Protein AF-A0A1Y2JJD8-F1 (afdb_monomer)

Structure (mmCIF, N/CA/C/O backbone):
data_AF-A0A1Y2JJD8-F1
#
_entry.id   AF-A0A1Y2JJD8-F1
#
loop_
_atom_site.group_PDB
_atom_site.id
_atom_site.type_symbol
_atom_site.label_atom_id
_atom_site.label_alt_id
_atom_site.label_comp_id
_atom_site.label_asym_id
_atom_site.label_entity_id
_atom_site.label_seq_id
_atom_site.pdbx_PDB_ins_code
_atom_site.Cartn_x
_atom_site.Cartn_y
_atom_site.Cartn_z
_atom_site.occupancy
_atom_site.B_iso_or_equiv
_atom_site.auth_seq_id
_atom_site.auth_comp_id
_atom_site.auth_asym_id
_atom_site.auth_atom_id
_atom_site.pdbx_PDB_model_num
ATOM 1 N N . MET A 1 1 ? 7.432 -3.594 -26.962 1.00 58.88 1 MET A N 1
ATOM 2 C CA . MET A 1 1 ? 7.825 -3.755 -25.541 1.00 58.88 1 MET A CA 1
ATOM 3 C C . MET A 1 1 ? 7.486 -2.529 -24.699 1.00 58.88 1 MET A C 1
ATOM 5 O O . MET A 1 1 ? 6.688 -2.671 -23.784 1.00 58.88 1 MET A O 1
ATOM 9 N N . TRP A 1 2 ? 7.951 -1.333 -25.070 1.00 63.22 2 TRP A N 1
ATOM 10 C CA . TRP A 1 2 ? 7.737 -0.053 -24.368 1.00 63.22 2 TRP A CA 1
ATOM 11 C C . TRP A 1 2 ? 6.327 0.227 -23.822 1.00 63.22 2 TRP A C 1
ATOM 13 O O . TRP A 1 2 ? 6.172 0.638 -22.677 1.00 63.22 2 TRP A O 1
ATOM 23 N N . ARG A 1 3 ? 5.271 -0.061 -24.592 1.00 77.75 3 ARG A N 1
ATOM 24 C CA . ARG A 1 3 ? 3.883 0.190 -24.164 1.00 77.75 3 ARG A CA 1
ATOM 25 C C . ARG A 1 3 ? 3.465 -0.618 -22.924 1.00 77.75 3 ARG A C 1
ATOM 27 O O . ARG A 1 3 ? 2.667 -0.135 -22.130 1.00 77.75 3 ARG A O 1
ATOM 34 N N . LYS A 1 4 ? 4.006 -1.833 -22.752 1.00 79.88 4 LYS A N 1
ATOM 35 C CA . LYS A 1 4 ? 3.727 -2.684 -21.582 1.00 79.88 4 LYS A CA 1
ATOM 36 C C . LYS A 1 4 ? 4.441 -2.159 -20.334 1.00 79.88 4 LYS A C 1
ATOM 38 O O . LYS A 1 4 ? 3.823 -2.091 -19.281 1.00 79.88 4 LYS A O 1
ATOM 43 N N . ALA A 1 5 ? 5.692 -1.717 -20.475 1.00 83.56 5 ALA A N 1
ATOM 44 C CA . ALA A 1 5 ? 6.463 -1.129 -19.382 1.00 83.56 5 ALA A CA 1
ATOM 45 C C . ALA A 1 5 ? 5.791 0.142 -18.834 1.00 83.56 5 ALA A C 1
ATOM 47 O O . ALA A 1 5 ? 5.559 0.249 -17.632 1.00 83.56 5 ALA A O 1
ATOM 48 N N . THR A 1 6 ? 5.378 1.064 -19.712 1.00 89.50 6 THR A N 1
ATOM 49 C CA . THR A 1 6 ? 4.656 2.284 -19.304 1.00 89.50 6 THR A CA 1
ATOM 50 C C . THR A 1 6 ? 3.332 1.968 -18.606 1.00 89.50 6 THR A C 1
ATOM 52 O O . THR A 1 6 ? 3.016 2.582 -17.590 1.00 89.50 6 THR A O 1
ATOM 55 N N . MET A 1 7 ? 2.574 0.987 -19.106 1.00 91.31 7 MET A N 1
ATOM 56 C CA . MET A 1 7 ? 1.305 0.580 -18.494 1.00 91.31 7 MET A CA 1
ATOM 57 C C . MET A 1 7 ? 1.505 -0.034 -17.101 1.00 91.31 7 MET A C 1
ATOM 59 O O . MET A 1 7 ? 0.784 0.323 -16.176 1.00 91.31 7 MET A O 1
ATOM 63 N N . ASN A 1 8 ? 2.520 -0.885 -16.925 1.00 90.25 8 ASN A N 1
ATOM 64 C CA . ASN A 1 8 ? 2.845 -1.487 -15.629 1.00 90.25 8 ASN A CA 1
ATOM 65 C C . ASN A 1 8 ? 3.262 -0.437 -14.588 1.00 90.25 8 ASN A C 1
ATOM 67 O O . ASN A 1 8 ? 2.831 -0.511 -13.441 1.00 90.25 8 ASN A O 1
ATOM 71 N N . ILE A 1 9 ? 4.039 0.574 -14.994 1.00 92.75 9 ILE A N 1
ATOM 72 C CA . ILE A 1 9 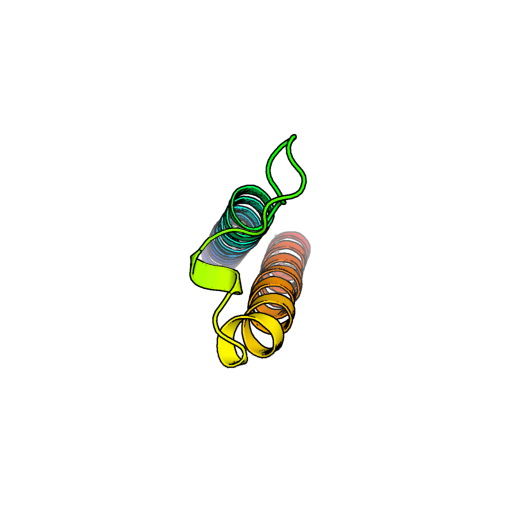? 4.431 1.685 -14.112 1.00 92.75 9 ILE A CA 1
ATOM 73 C C . ILE A 1 9 ? 3.205 2.497 -13.683 1.00 92.75 9 ILE A C 1
ATOM 75 O O . ILE A 1 9 ? 3.068 2.806 -12.503 1.00 92.75 9 ILE A O 1
ATOM 79 N N . LEU A 1 10 ? 2.304 2.820 -14.618 1.00 94.19 10 LEU A N 1
ATOM 80 C CA . LEU A 1 10 ? 1.076 3.565 -14.317 1.00 94.19 10 LEU A CA 1
ATOM 81 C C . LEU A 1 10 ? 0.153 2.788 -13.372 1.00 94.19 10 LEU A C 1
ATOM 83 O O . LEU A 1 10 ? -0.342 3.357 -12.403 1.00 94.19 10 LEU A O 1
ATOM 87 N N . ILE A 1 11 ? -0.046 1.491 -13.625 1.00 94.25 11 ILE A N 1
ATOM 88 C CA . ILE A 1 11 ? -0.848 0.617 -12.758 1.00 94.25 11 ILE A CA 1
ATOM 89 C C . ILE A 1 11 ? -0.210 0.527 -11.370 1.00 94.25 11 ILE A C 1
ATOM 91 O O . ILE A 1 11 ? -0.899 0.728 -10.372 1.00 94.25 11 ILE A O 1
ATOM 95 N N . GLY A 1 12 ? 1.104 0.298 -11.296 1.00 93.31 12 GLY A N 1
ATOM 96 C CA . GLY A 1 12 ? 1.832 0.248 -10.031 1.00 93.31 12 GLY A CA 1
ATOM 97 C C . GLY A 1 12 ? 1.697 1.542 -9.230 1.00 93.31 12 GLY A C 1
ATOM 98 O O . GLY A 1 12 ? 1.334 1.508 -8.056 1.00 93.31 12 GLY A O 1
ATOM 99 N N . ALA A 1 13 ? 1.898 2.691 -9.879 1.00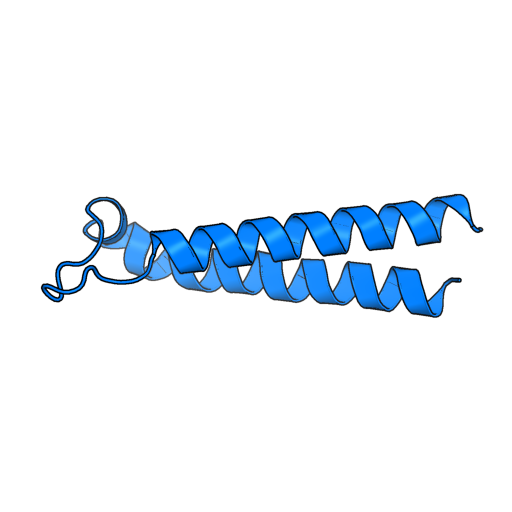 95.69 13 ALA A N 1
ATOM 100 C CA . ALA A 1 13 ? 1.738 4.002 -9.256 1.00 95.69 13 ALA A CA 1
ATOM 101 C C . ALA A 1 13 ? 0.302 4.247 -8.762 1.00 95.69 13 ALA A C 1
ATOM 103 O O . ALA A 1 13 ? 0.115 4.738 -7.649 1.00 95.69 13 ALA A O 1
ATOM 104 N N . ALA A 1 14 ? -0.712 3.866 -9.545 1.00 96.25 14 ALA A N 1
ATOM 105 C CA . ALA A 1 14 ? -2.111 4.004 -9.150 1.00 96.25 14 ALA A CA 1
ATOM 106 C C . ALA A 1 14 ? -2.451 3.126 -7.935 1.00 96.25 14 ALA A C 1
ATOM 108 O O . ALA A 1 14 ? -3.072 3.605 -6.988 1.00 96.25 14 ALA A O 1
ATOM 109 N N . MET A 1 15 ? -2.005 1.867 -7.921 1.00 95.88 15 MET A N 1
ATOM 110 C CA . MET A 1 15 ? -2.243 0.945 -6.804 1.00 95.88 15 MET A CA 1
ATOM 111 C C . MET A 1 15 ? -1.562 1.409 -5.513 1.00 95.88 15 MET A C 1
ATOM 113 O O . M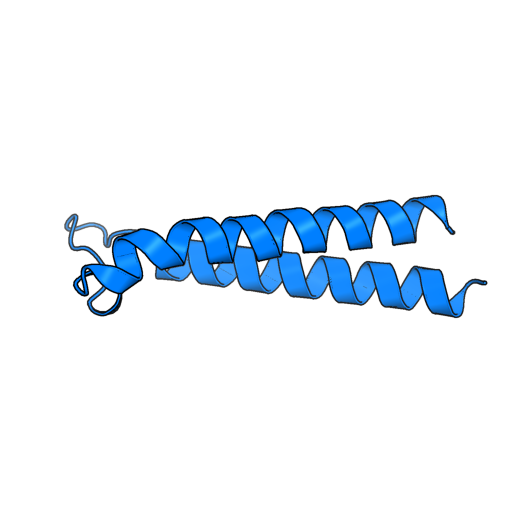ET A 1 15 ? -2.184 1.374 -4.451 1.00 95.88 15 MET A O 1
ATOM 117 N N . LEU A 1 16 ? -0.324 1.906 -5.600 1.00 96.00 16 LEU A N 1
ATOM 118 C CA . LEU A 1 16 ? 0.369 2.500 -4.453 1.00 96.00 16 LEU A CA 1
ATOM 119 C C . LEU A 1 16 ? -0.312 3.788 -3.975 1.00 96.00 16 LEU A C 1
ATOM 121 O O . LEU A 1 16 ? -0.432 4.004 -2.771 1.00 96.00 16 LEU A O 1
ATOM 125 N N . GLY A 1 17 ? -0.809 4.615 -4.899 1.00 96.62 17 GLY A N 1
ATOM 126 C CA . GLY A 1 17 ? -1.594 5.803 -4.567 1.00 96.62 17 GLY A CA 1
ATOM 127 C C . GLY A 1 17 ? -2.869 5.458 -3.795 1.00 96.62 17 GLY A C 1
ATOM 128 O O . GLY A 1 17 ? -3.132 6.042 -2.746 1.00 96.62 17 GLY A O 1
ATOM 129 N N . VAL A 1 18 ? -3.622 4.455 -4.259 1.00 95.50 18 VAL A N 1
ATOM 130 C CA . VAL A 1 18 ? -4.818 3.954 -3.562 1.00 95.50 18 VAL A CA 1
ATOM 131 C C . VAL A 1 18 ? -4.462 3.407 -2.181 1.00 95.50 18 VAL A C 1
ATOM 133 O O . VAL A 1 18 ? -5.128 3.756 -1.210 1.00 95.50 18 VAL A O 1
ATOM 136 N N . ALA A 1 19 ? -3.392 2.614 -2.058 1.00 93.50 19 ALA A N 1
ATOM 137 C CA . ALA A 1 19 ? -2.925 2.132 -0.759 1.00 93.50 19 ALA A CA 1
ATOM 138 C C . ALA A 1 19 ? -2.588 3.289 0.198 1.00 93.50 19 ALA A C 1
ATOM 140 O O . ALA A 1 19 ? -3.006 3.268 1.353 1.00 93.50 19 ALA A O 1
ATOM 141 N N . GLY A 1 20 ? -1.899 4.324 -0.289 1.00 93.88 20 GLY A N 1
ATOM 142 C CA . GLY A 1 20 ? -1.584 5.523 0.489 1.00 93.88 20 GLY A CA 1
ATOM 143 C C . GLY A 1 20 ? -2.831 6.268 0.969 1.00 93.88 20 GLY A C 1
ATOM 144 O O . GLY A 1 20 ? -2.901 6.653 2.135 1.00 93.88 20 GLY A O 1
ATOM 145 N N . ILE A 1 21 ? -3.844 6.411 0.110 1.00 93.62 21 ILE A N 1
ATOM 146 C CA . ILE A 1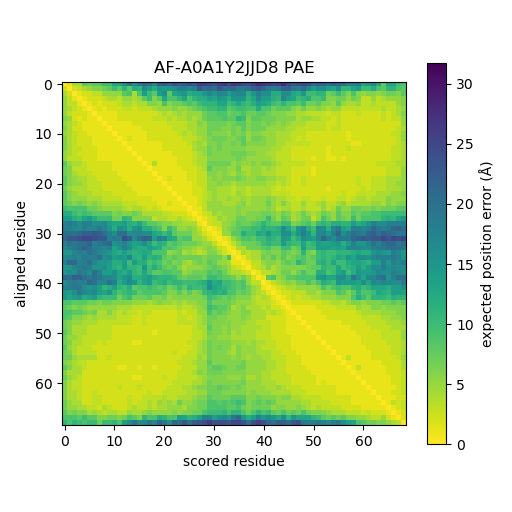 21 ? -5.132 7.019 0.481 1.00 93.62 21 ILE A CA 1
ATOM 147 C C . ILE A 1 21 ? -5.839 6.172 1.544 1.00 93.62 21 ILE A C 1
ATOM 149 O O . ILE A 1 21 ? -6.300 6.720 2.542 1.00 93.62 21 ILE A O 1
ATOM 153 N N . LEU A 1 22 ? -5.895 4.848 1.364 1.00 89.75 22 LEU A N 1
ATOM 154 C CA . LEU A 1 22 ? -6.526 3.926 2.315 1.00 89.75 22 LEU A CA 1
ATOM 155 C C . LEU A 1 22 ? -5.854 3.966 3.691 1.00 89.75 22 LEU A C 1
ATOM 157 O O . LEU A 1 22 ? -6.547 3.936 4.711 1.00 89.75 22 LEU A O 1
ATOM 161 N N . ILE A 1 23 ? -4.524 4.070 3.723 1.00 90.12 23 ILE A N 1
ATOM 162 C CA . ILE A 1 23 ? -3.767 4.288 4.958 1.00 90.12 23 ILE A CA 1
ATOM 163 C C . ILE A 1 23 ? -4.168 5.633 5.558 1.00 90.12 23 ILE A C 1
ATOM 165 O O . ILE A 1 23 ? -4.591 5.675 6.707 1.00 90.12 23 ILE A O 1
ATOM 169 N N . PHE A 1 24 ? -4.110 6.713 4.778 1.00 88.69 24 PHE A N 1
ATOM 170 C CA . PHE A 1 24 ? -4.392 8.065 5.258 1.00 88.69 24 PHE A CA 1
ATOM 171 C C . PHE A 1 24 ? -5.786 8.205 5.884 1.00 88.69 24 PHE A C 1
ATOM 173 O O . PHE A 1 24 ? -5.912 8.771 6.966 1.00 88.69 24 PHE A O 1
ATOM 180 N N . ILE A 1 25 ? -6.825 7.649 5.255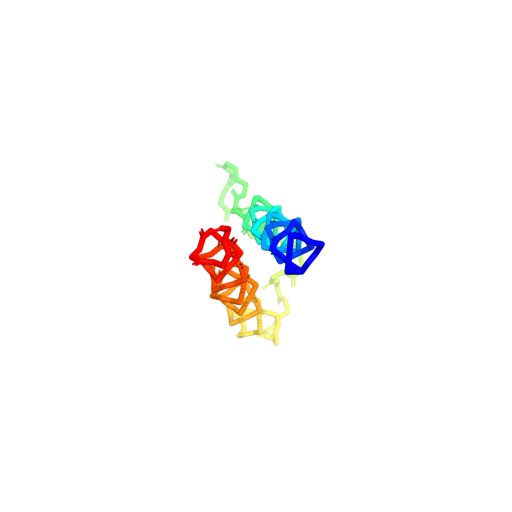 1.00 86.94 25 ILE A N 1
ATOM 181 C CA . ILE A 1 25 ? -8.187 7.669 5.815 1.00 86.94 25 ILE A CA 1
ATOM 182 C C . ILE A 1 25 ? -8.373 6.676 6.972 1.00 86.94 25 ILE A C 1
ATOM 184 O O . ILE A 1 25 ? -9.301 6.828 7.764 1.00 86.94 25 ILE A O 1
ATOM 188 N N . GLY A 1 26 ? -7.531 5.640 7.041 1.00 83.88 26 GLY A N 1
ATOM 189 C CA . GLY A 1 26 ? -7.526 4.630 8.098 1.00 83.88 26 GLY A CA 1
ATOM 190 C C . GLY A 1 26 ? -6.794 5.068 9.367 1.00 83.88 26 GLY A C 1
ATOM 191 O O . GLY A 1 26 ? -6.936 4.410 10.397 1.00 83.88 26 GLY A O 1
ATOM 192 N N . LEU A 1 27 ? -6.025 6.163 9.314 1.00 82.69 27 LEU A N 1
ATOM 193 C CA . LEU A 1 27 ? -5.340 6.699 10.486 1.00 82.69 27 LEU A CA 1
ATOM 194 C C . LEU A 1 27 ? -6.358 7.192 11.534 1.00 82.69 27 LEU A C 1
ATOM 196 O O . LEU A 1 27 ? -7.357 7.827 11.183 1.00 82.69 27 LEU A O 1
ATOM 200 N N . PRO A 1 28 ? -6.104 6.942 12.830 1.00 77.62 28 PRO A N 1
ATOM 201 C CA . PRO A 1 28 ? -6.927 7.490 13.898 1.00 77.62 28 PRO A CA 1
ATOM 202 C C . PRO A 1 28 ? -6.823 9.019 13.929 1.00 77.62 28 PRO A C 1
ATOM 204 O O . PRO A 1 28 ? -5.774 9.599 13.633 1.00 77.62 28 PRO A O 1
ATOM 207 N N . ASN A 1 29 ? -7.914 9.685 14.313 1.00 77.88 29 ASN A N 1
ATOM 208 C CA . ASN A 1 29 ? -7.906 11.138 14.475 1.00 77.88 29 ASN A CA 1
ATOM 209 C C . ASN A 1 29 ? -7.019 11.545 15.673 1.00 77.88 29 ASN A C 1
ATOM 211 O O . ASN A 1 29 ? -6.693 10.714 16.519 1.00 77.88 29 ASN A O 1
ATOM 215 N N . ARG A 1 30 ? -6.657 12.830 15.803 1.00 72.38 30 ARG A N 1
ATOM 216 C CA . ARG A 1 30 ? -5.823 13.345 16.919 1.00 72.38 30 ARG A CA 1
ATOM 217 C C . ARG A 1 30 ? -6.398 13.059 18.316 1.00 72.38 30 ARG A C 1
ATOM 219 O O . ARG A 1 30 ? -5.665 13.115 19.294 1.00 72.38 30 ARG A O 1
ATOM 226 N N . THR A 1 31 ? -7.688 12.748 18.400 1.00 77.44 31 THR A N 1
ATOM 227 C CA . THR A 1 31 ? -8.405 12.329 19.613 1.00 77.44 31 THR A CA 1
ATOM 228 C C . THR A 1 31 ? -8.315 10.822 19.899 1.00 77.44 31 THR A C 1
ATOM 230 O O . THR A 1 31 ? -8.876 10.362 20.886 1.00 77.44 31 THR A O 1
ATOM 233 N N . GLY A 1 32 ? -7.630 10.039 19.056 1.00 69.81 32 GLY A N 1
ATOM 234 C CA . GLY A 1 32 ? -7.513 8.580 19.171 1.00 69.81 32 GLY A CA 1
ATOM 235 C C . GLY A 1 32 ? -8.731 7.804 18.661 1.00 69.81 32 GLY A C 1
ATOM 236 O O . GLY A 1 32 ? -8.740 6.576 18.708 1.00 69.81 32 GLY A O 1
ATOM 237 N N . GLU A 1 33 ? -9.758 8.493 18.157 1.00 73.75 33 GLU A N 1
ATOM 238 C CA . GLU A 1 33 ? -10.954 7.841 17.631 1.00 73.75 33 GLU A CA 1
ATOM 239 C C . GLU A 1 33 ? -10.662 7.132 16.305 1.00 73.75 33 GLU A C 1
ATOM 241 O O . GLU A 1 33 ? -10.151 7.730 15.350 1.00 73.75 33 GLU A O 1
ATOM 246 N N . GLN A 1 34 ? -11.018 5.845 16.247 1.00 72.62 34 GLN A N 1
ATOM 247 C CA . GLN A 1 34 ? -10.944 5.061 15.021 1.00 72.62 34 GLN A CA 1
ATOM 248 C C . GLN A 1 34 ? -12.047 5.484 14.035 1.00 72.62 34 GLN A C 1
ATOM 250 O O . GLN A 1 34 ? -13.182 5.751 14.454 1.00 72.62 34 GLN A O 1
ATOM 255 N N . PRO A 1 35 ? -11.762 5.506 12.721 1.00 75.88 35 PRO A N 1
ATOM 256 C CA . PRO A 1 35 ? -12.753 5.839 11.706 1.00 75.88 35 PRO A CA 1
ATOM 257 C C . PRO A 1 35 ? -13.999 4.952 11.796 1.00 75.88 35 PRO A C 1
ATOM 259 O O . PRO A 1 35 ? -13.908 3.745 12.014 1.00 75.88 35 PRO A O 1
ATOM 262 N N . LYS A 1 36 ? -15.188 5.530 11.572 1.00 72.25 36 LYS A N 1
ATOM 263 C CA . LYS A 1 36 ? -16.477 4.820 11.720 1.00 72.25 36 LYS A CA 1
ATOM 264 C C . LYS A 1 36 ? -16.572 3.530 10.889 1.00 72.25 36 LYS A C 1
ATOM 266 O O . LYS A 1 36 ? -17.257 2.606 11.307 1.00 72.25 36 LYS A O 1
ATOM 271 N N . PHE A 1 37 ? -15.873 3.449 9.756 1.00 73.00 37 PHE A N 1
ATOM 272 C CA . PHE A 1 37 ? -15.849 2.263 8.894 1.00 73.00 37 PHE A CA 1
ATOM 273 C C . PHE A 1 37 ? -14.966 1.123 9.434 1.00 73.00 37 PHE A C 1
ATOM 275 O O . PHE A 1 37 ? -15.239 -0.034 9.136 1.00 73.00 37 PHE A O 1
ATOM 282 N N . LEU A 1 38 ? -13.962 1.422 10.267 1.00 66.88 38 LEU A N 1
ATOM 283 C CA . LEU A 1 38 ? -13.131 0.432 10.968 1.00 66.88 38 LEU A CA 1
ATOM 284 C C . LEU A 1 38 ? -13.797 -0.087 12.249 1.00 66.88 38 LEU A C 1
ATOM 286 O O . LEU A 1 38 ? -13.290 -1.005 12.868 1.00 66.88 38 LEU A O 1
ATOM 290 N N . ARG A 1 39 ? -14.951 0.457 12.654 1.00 70.56 39 ARG A N 1
ATOM 291 C CA . ARG A 1 39 ? -15.697 -0.047 13.822 1.00 70.56 39 ARG A CA 1
ATOM 292 C C . ARG A 1 39 ? -16.468 -1.340 13.533 1.00 70.56 39 ARG A C 1
ATOM 294 O O . ARG A 1 39 ? -16.962 -1.961 14.465 1.00 70.56 39 ARG A O 1
ATOM 301 N N . PHE A 1 40 ? -16.586 -1.736 12.264 1.00 75.06 40 PHE A N 1
ATOM 302 C CA . PHE A 1 40 ? -17.131 -3.037 11.882 1.00 75.06 40 PHE A CA 1
ATOM 303 C C . PHE A 1 40 ? -16.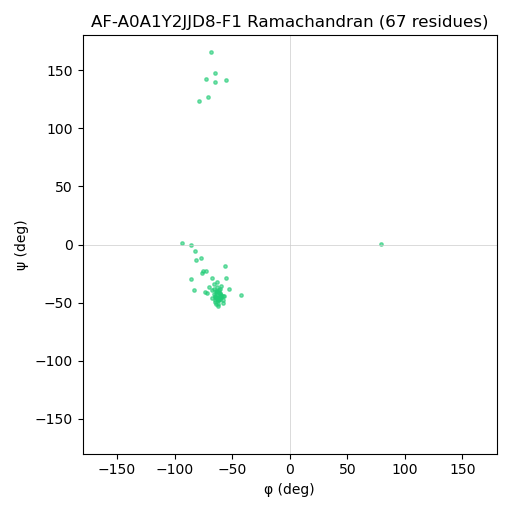054 -4.109 12.078 1.00 75.06 40 PHE A C 1
ATOM 305 O O . PHE A 1 40 ? -14.987 -4.015 11.475 1.00 75.06 40 PHE A O 1
ATOM 312 N N . GLU A 1 41 ? -16.334 -5.148 12.870 1.00 68.44 41 GLU A N 1
ATOM 313 C CA . GLU A 1 41 ? -15.366 -6.223 13.161 1.00 68.44 41 GLU A CA 1
ATOM 314 C C . GLU A 1 41 ? -14.773 -6.852 11.888 1.00 68.44 41 GLU A C 1
ATOM 316 O O . GLU A 1 41 ? -13.571 -7.097 11.810 1.00 68.44 41 GLU A O 1
ATOM 321 N N . ALA A 1 42 ? -15.585 -7.018 10.839 1.00 71.06 42 ALA A N 1
ATOM 322 C CA . ALA A 1 42 ? -15.121 -7.519 9.545 1.00 71.06 42 ALA A CA 1
ATOM 323 C C . ALA A 1 42 ? -14.150 -6.557 8.837 1.00 71.06 42 ALA A C 1
ATOM 325 O O . ALA A 1 42 ? -13.215 -6.998 8.170 1.00 71.06 42 ALA A O 1
ATOM 326 N N . ALA A 1 43 ? -14.337 -5.243 8.991 1.00 75.38 43 ALA A N 1
ATOM 327 C CA . ALA A 1 43 ? -13.445 -4.249 8.408 1.00 75.38 43 ALA A CA 1
ATOM 328 C C . ALA A 1 43 ? -12.082 -4.246 9.113 1.00 75.38 43 ALA A C 1
ATOM 330 O O . ALA A 1 43 ? -11.070 -4.135 8.434 1.00 75.38 43 ALA A O 1
ATOM 331 N N . LEU A 1 44 ? -12.016 -4.457 10.432 1.00 77.69 44 LEU A N 1
ATOM 332 C CA . LEU A 1 44 ? -10.732 -4.555 11.150 1.00 77.69 44 LEU A CA 1
ATOM 333 C C . LEU A 1 44 ? -9.853 -5.694 10.632 1.00 77.69 44 LEU A C 1
ATOM 335 O O . LEU A 1 44 ? -8.633 -5.554 10.576 1.00 77.69 44 LEU A O 1
ATOM 339 N N . VAL A 1 45 ? -10.471 -6.803 10.232 1.00 86.19 45 VAL A N 1
ATOM 340 C CA . VAL A 1 45 ? -9.755 -7.969 9.705 1.00 86.19 45 VAL A CA 1
ATOM 341 C C . VAL A 1 45 ? -9.432 -7.803 8.221 1.00 86.19 45 VAL A C 1
ATOM 343 O O . VAL A 1 45 ? -8.347 -8.181 7.788 1.00 86.19 45 VAL A O 1
ATOM 346 N N . LEU A 1 46 ? -10.351 -7.236 7.435 1.00 87.81 46 LEU A N 1
ATOM 347 C CA . LE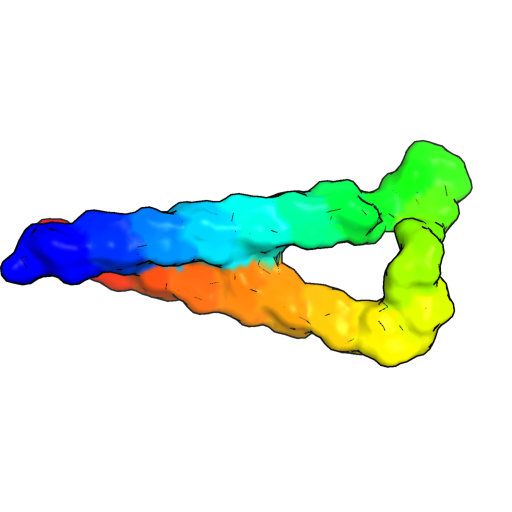U A 1 46 ? -10.228 -7.177 5.977 1.00 87.81 46 LEU A CA 1
ATOM 348 C C . LEU A 1 46 ? -9.426 -5.966 5.477 1.00 87.81 46 LEU A C 1
ATOM 350 O O . LEU A 1 4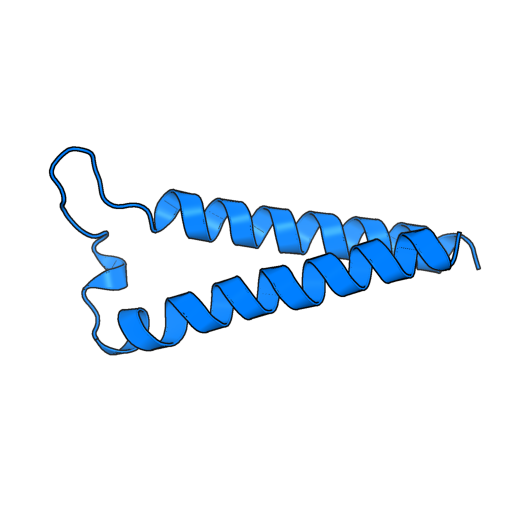6 ? -8.771 -6.036 4.437 1.00 87.81 46 LEU A O 1
ATOM 354 N N . TYR A 1 47 ? -9.444 -4.855 6.209 1.00 87.19 47 TYR A N 1
ATOM 355 C CA . TYR A 1 47 ? -8.797 -3.616 5.785 1.00 87.19 47 TYR A CA 1
ATOM 356 C C . TYR A 1 47 ? -7.264 -3.749 5.689 1.00 87.19 47 TYR A C 1
ATOM 358 O O . TYR A 1 47 ? -6.720 -3.416 4.633 1.00 87.19 47 TYR A O 1
ATOM 366 N N . PRO A 1 48 ? -6.545 -4.317 6.685 1.00 90.75 48 PRO A N 1
ATOM 367 C CA . PRO A 1 48 ? -5.098 -4.523 6.577 1.00 90.75 48 PRO A CA 1
ATOM 368 C C . PRO A 1 48 ? -4.653 -5.376 5.369 1.00 90.75 48 PRO A C 1
ATOM 370 O O . PRO A 1 48 ? -3.784 -4.917 4.621 1.00 90.75 48 PRO A O 1
ATOM 373 N N . PRO A 1 49 ? -5.224 -6.570 5.099 1.00 94.31 49 PRO A N 1
ATOM 374 C CA . PRO A 1 49 ? -4.820 -7.377 3.950 1.00 94.31 49 PRO A CA 1
ATOM 375 C C . PRO A 1 49 ? -5.184 -6.740 2.604 1.00 94.31 49 PRO A C 1
ATOM 377 O O . PRO A 1 49 ? -4.446 -6.938 1.638 1.00 94.31 49 PRO A O 1
ATOM 380 N N . ILE A 1 50 ? -6.251 -5.933 2.518 1.00 93.56 50 ILE A N 1
ATOM 381 C CA . ILE A 1 50 ? -6.552 -5.158 1.303 1.00 93.56 50 ILE A CA 1
ATOM 382 C C . ILE A 1 50 ? -5.425 -4.162 1.018 1.00 93.56 50 ILE A C 1
ATOM 384 O O . ILE A 1 50 ? -4.884 -4.154 -0.090 1.00 93.56 50 ILE A O 1
A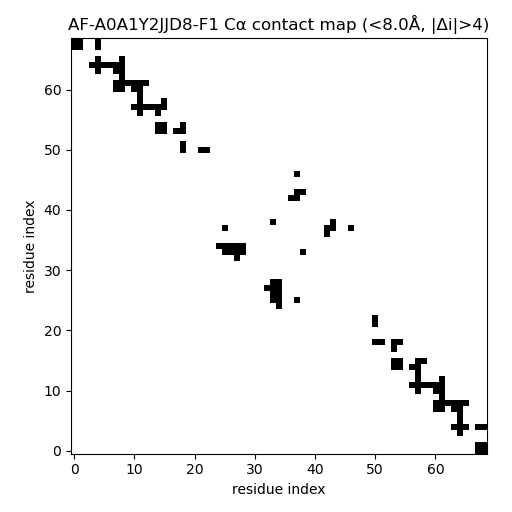TOM 388 N N . ILE A 1 51 ? -5.030 -3.356 2.009 1.00 94.62 51 ILE A N 1
ATOM 389 C CA . ILE A 1 51 ? -3.943 -2.379 1.837 1.00 94.62 51 ILE A CA 1
ATOM 390 C C . ILE A 1 51 ? -2.643 -3.092 1.453 1.00 94.62 51 ILE A C 1
ATOM 392 O O . ILE A 1 51 ? -1.965 -2.669 0.516 1.00 94.62 51 ILE A O 1
ATOM 396 N N . LEU A 1 52 ? -2.310 -4.193 2.135 1.00 94.69 52 LEU A N 1
ATOM 397 C CA . LEU A 1 52 ? -1.120 -4.991 1.828 1.00 94.69 52 LEU A CA 1
ATOM 398 C C . LEU A 1 52 ? -1.152 -5.557 0.406 1.00 94.69 52 LEU A C 1
ATOM 400 O O . LEU A 1 52 ? -0.126 -5.551 -0.270 1.00 94.69 52 LEU A O 1
ATOM 404 N N . SER A 1 53 ? -2.319 -5.985 -0.077 1.00 96.31 53 SER A N 1
ATOM 405 C CA . SER A 1 53 ? -2.480 -6.469 -1.450 1.00 96.31 53 SER A CA 1
ATOM 406 C C . SER A 1 53 ? -2.235 -5.356 -2.467 1.00 96.31 53 SER A C 1
ATOM 408 O O . SER A 1 53 ? -1.483 -5.555 -3.420 1.00 96.31 53 SER A O 1
ATOM 410 N N . PHE A 1 54 ? -2.799 -4.163 -2.248 1.00 95.88 54 PHE A N 1
ATOM 411 C CA . PHE A 1 54 ? -2.543 -3.007 -3.114 1.00 95.88 54 PHE A CA 1
ATOM 412 C C . PHE A 1 54 ? -1.073 -2.579 -3.088 1.00 95.88 54 PHE A C 1
ATOM 414 O O . PHE A 1 54 ? -0.509 -2.294 -4.144 1.00 95.88 54 PHE A O 1
ATOM 421 N N . MET A 1 55 ? -0.435 -2.589 -1.914 1.00 95.38 55 MET A N 1
ATOM 422 C CA . MET A 1 55 ? 0.993 -2.292 -1.791 1.00 95.38 55 MET A CA 1
ATOM 423 C C . MET A 1 55 ? 1.861 -3.323 -2.513 1.00 95.38 55 MET A C 1
ATOM 425 O O . MET A 1 55 ? 2.705 -2.946 -3.322 1.00 95.38 55 MET A O 1
ATOM 429 N N . GLY A 1 56 ? 1.648 -4.615 -2.257 1.00 97.06 56 GLY A N 1
ATOM 430 C CA . GLY A 1 56 ? 2.451 -5.692 -2.832 1.00 97.06 56 GLY A CA 1
ATOM 431 C C . GLY A 1 56 ? 2.308 -5.779 -4.349 1.00 97.06 56 GLY A C 1
ATOM 432 O O . GLY A 1 56 ? 3.307 -5.778 -5.068 1.00 97.06 56 GLY A O 1
ATOM 433 N N . LEU A 1 57 ? 1.071 -5.788 -4.851 1.00 96.19 57 LEU A N 1
ATOM 434 C CA . LEU A 1 57 ? 0.802 -5.835 -6.290 1.00 96.19 57 LEU A CA 1
ATOM 435 C C . LEU A 1 57 ? 1.237 -4.544 -6.992 1.00 96.19 57 LEU A C 1
ATOM 437 O O . LEU A 1 57 ? 1.813 -4.603 -8.078 1.00 96.19 57 LEU A O 1
ATOM 441 N N . GLY A 1 58 ? 1.019 -3.387 -6.362 1.00 94.56 58 GLY A N 1
ATOM 442 C CA . GLY A 1 58 ? 1.462 -2.097 -6.883 1.00 94.56 58 GLY A CA 1
ATOM 443 C C . GLY A 1 58 ? 2.981 -2.019 -7.004 1.00 94.56 58 GLY A C 1
ATOM 444 O O . GLY A 1 58 ? 3.497 -1.680 -8.069 1.00 94.56 58 GLY A O 1
ATOM 445 N N . ALA A 1 59 ? 3.706 -2.414 -5.954 1.00 95.69 59 ALA A N 1
ATOM 446 C CA . ALA A 1 59 ? 5.164 -2.491 -5.968 1.00 95.69 59 ALA A CA 1
ATOM 447 C C . ALA A 1 59 ? 5.671 -3.479 -7.029 1.00 95.69 59 ALA A C 1
ATOM 449 O O . ALA A 1 59 ? 6.567 -3.139 -7.801 1.00 95.69 59 ALA A O 1
ATOM 450 N N . ALA A 1 60 ? 5.064 -4.666 -7.129 1.00 95.69 60 ALA A N 1
ATOM 451 C CA . ALA A 1 60 ? 5.424 -5.664 -8.134 1.00 95.69 60 ALA A CA 1
ATOM 452 C C . ALA A 1 60 ? 5.234 -5.143 -9.570 1.00 95.69 60 ALA A C 1
ATOM 454 O O . ALA A 1 60 ? 6.125 -5.305 -10.406 1.00 95.69 60 ALA A O 1
ATOM 455 N N . ALA A 1 61 ? 4.113 -4.473 -9.858 1.00 93.75 61 ALA A N 1
ATOM 456 C CA . ALA A 1 61 ? 3.854 -3.869 -11.164 1.00 93.75 61 ALA A CA 1
ATOM 457 C C . ALA A 1 61 ? 4.859 -2.751 -11.490 1.00 93.75 61 ALA A C 1
ATOM 459 O O . ALA A 1 61 ? 5.359 -2.675 -12.614 1.00 93.75 61 ALA A O 1
ATOM 460 N N . LEU A 1 62 ? 5.214 -1.927 -10.501 1.00 93.31 62 LEU A N 1
ATOM 461 C CA . LEU A 1 62 ? 6.165 -0.828 -10.665 1.00 93.31 62 LEU A CA 1
ATOM 462 C C . LEU A 1 62 ? 7.587 -1.353 -10.931 1.00 93.31 62 LEU A C 1
ATOM 464 O O . LEU A 1 62 ? 8.231 -0.920 -11.888 1.00 93.31 62 LEU A O 1
ATOM 468 N N . ILE A 1 63 ? 8.033 -2.350 -10.161 1.00 94.44 63 ILE A N 1
ATOM 469 C CA . ILE A 1 63 ? 9.319 -3.039 -10.355 1.00 94.44 63 ILE A CA 1
ATOM 470 C C . ILE A 1 63 ? 9.356 -3.739 -11.719 1.00 94.44 63 ILE A C 1
ATOM 472 O O . ILE A 1 63 ? 10.309 -3.561 -12.473 1.00 94.44 63 ILE A O 1
ATOM 476 N N . SER A 1 64 ? 8.309 -4.486 -12.082 1.00 93.12 64 SER A N 1
ATOM 477 C CA . SER A 1 64 ? 8.218 -5.154 -13.388 1.00 93.12 64 SER A CA 1
ATOM 478 C C . SER A 1 64 ? 8.284 -4.151 -14.540 1.00 93.12 64 SER A C 1
ATOM 480 O O . SER A 1 64 ? 8.998 -4.367 -15.520 1.00 93.12 64 SER A O 1
ATOM 482 N N . GLY A 1 65 ? 7.574 -3.029 -14.414 1.00 89.69 65 GLY A N 1
ATOM 483 C CA . GLY A 1 65 ? 7.593 -1.954 -15.395 1.00 89.69 65 GLY A CA 1
ATOM 484 C C . GLY A 1 65 ? 8.965 -1.295 -15.543 1.00 89.69 65 GLY A C 1
ATOM 485 O O . GLY A 1 65 ? 9.348 -0.978 -16.665 1.00 89.69 65 GLY A O 1
ATOM 486 N N . LEU A 1 66 ? 9.720 -1.142 -14.451 1.00 89.75 66 LEU A N 1
ATOM 487 C CA . LEU A 1 66 ? 11.093 -0.622 -14.467 1.00 89.75 66 LEU A CA 1
ATOM 488 C C . LEU A 1 66 ? 12.098 -1.614 -15.066 1.00 89.75 66 LEU A C 1
ATOM 490 O O . LEU A 1 66 ? 12.948 -1.203 -15.846 1.00 89.75 66 LEU A O 1
ATOM 494 N N . LEU A 1 67 ? 11.983 -2.905 -14.743 1.00 90.44 67 LEU A N 1
ATOM 495 C CA . LEU A 1 67 ? 12.870 -3.957 -15.260 1.00 90.44 67 LEU A CA 1
ATOM 496 C C . LEU A 1 67 ? 12.618 -4.297 -16.737 1.00 90.44 67 LEU A C 1
ATOM 498 O O . LEU A 1 67 ? 13.493 -4.845 -17.397 1.00 90.44 67 LEU A O 1
ATOM 502 N N . THR A 1 68 ? 11.419 -4.004 -17.249 1.00 82.81 68 THR A N 1
ATOM 503 C CA . THR A 1 68 ? 11.028 -4.256 -18.651 1.00 82.81 68 THR A CA 1
ATOM 504 C C . THR A 1 68 ? 11.258 -3.036 -19.559 1.00 82.81 68 THR A C 1
ATOM 506 O O . THR A 1 68 ? 10.881 -3.075 -20.735 1.00 82.81 68 THR A O 1
ATOM 509 N N . ARG A 1 69 ? 11.795 -1.930 -19.024 1.00 58.56 69 ARG A N 1
ATOM 510 C CA . ARG A 1 69 ? 12.177 -0.761 -19.830 1.00 58.56 69 ARG A CA 1
ATOM 511 C C . ARG A 1 69 ? 13.380 -1.050 -20.714 1.00 58.56 69 ARG A C 1
ATOM 513 O O . ARG A 1 69 ? 14.299 -1.752 -20.248 1.00 58.56 69 ARG A O 1
#

Secondary structure (DSSP, 8-state):
-HHHHHHHHHHHHHHHHHHHHHHHHHSPPTT-PPPGGGGSHHHHHHHHHHHHHHHHHHHHHHHHHHHT-

Mean predicted aligned error: 6.16 Å

Radius of gyration: 15.31 Å; Cα contacts (8 Å, |Δi|>4): 67; chains: 1; bounding box: 30×21×45 Å

Sequence (69 aa):
MWRKATMNILIGAAMLGVAGILIFIGLPNRTGEQPKFLRFEAALVLYPPIILSFMGLGAAALISGLLTR

pLDDT: mean 85.76, std 10.42, range [58.56, 97.06]

Foldseek 3Di:
DLVLLVVLQVLLVVLLVVLVVLVVLQDADPVRDGDPQCVPPVCVVPSVVSSVVSNVSSVVSNVVSVVVD

Organism: Bradyrhizobium japonicum (NCBI:txid375)

Solvent-accessible surface area (backbone atoms only — not comparable to full-atom values): 3614 Å² total; per-residue (Å²): 108,64,73,56,17,55,48,27,32,51,51,9,53,51,30,39,49,51,27,52,50,55,50,63,66,62,48,57,46,100,85,67,49,68,41,80,71,56,70,39,72,68,37,60,64,48,48,60,58,50,40,51,48,30,38,52,52,9,50,49,29,32,52,50,14,61,74,53,98